Protein AF-A0A2S0RGP6-F1 (afdb_monomer_lite)

Radius of gyration: 22.33 Å; chains: 1; bounding box: 34×82×59 Å

Secondary structure (DSSP, 8-state):
-------------------------HHHHT-TTSHHHHHHHTT-HHHHHHHHHHHHHHS--S-HHHHHHHHHHHHHHTT-HHHHHHHHTTS--HHHHHTS-HHHHHHHHHHHHHHHHHTT-HHHHHHHHHHHHHHS---HHHHHHHHHHHTTTS-HHHHH-S---

Sequence (165 aa):
MRTAVLILLMLLSCPAFAQKEILYTQRQFDSDTCCWRELARSGRYLQGAALIAAYLKDGKPQRRQALYWHAGQLYALGGDNSMALRYFGKTTNILYRYLGDEDARMWYFYVNGVKAFLKRDRQKLLKIISIWKRKFLGNLNYNQLLLLSEHWDMRYAEALDLPKG

pLDDT: mean 88.0, std 17.4, range [35.38, 98.81]

Foldseek 3Di:
DDDDDDDPPPPPPPPPPPPPQPPDDQCRCPDCVDDLNVCVVVLVLQVSLVVLVCCLPRNDHPCLLVSLQSSLLSCQSVVNLVSNLVSLVRNADPCLCPPNDPVSNLSVLLSVLVNCLSVLNLVSLVVSLVVCVVPHDDDPSSVLSVLCNVPSVDGSNVSPPDPPD

Structure (mmCIF, N/CA/C/O backbone):
data_AF-A0A2S0RGP6-F1
#
_entry.id   AF-A0A2S0RGP6-F1
#
loop_
_atom_site.group_PDB
_atom_site.id
_atom_site.type_symbol
_atom_site.label_atom_id
_atom_site.label_alt_id
_atom_site.label_comp_id
_atom_site.label_asym_id
_atom_site.label_entity_id
_atom_site.label_seq_id
_atom_site.pdbx_PDB_ins_code
_atom_site.Cartn_x
_atom_site.Cartn_y
_atom_site.Cartn_z
_atom_site.occupancy
_atom_site.B_iso_or_equiv
_atom_site.auth_seq_id
_atom_site.auth_comp_id
_atom_site.auth_asym_id
_atom_site.auth_atom_id
_atom_site.pdbx_PDB_model_num
ATOM 1 N N . MET A 1 1 ? 15.276 -64.908 -37.484 1.00 43.00 1 MET A N 1
ATOM 2 C CA . MET A 1 1 ? 15.379 -63.662 -38.276 1.00 43.00 1 MET A CA 1
ATOM 3 C C . MET A 1 1 ? 14.726 -62.553 -37.467 1.00 43.00 1 MET A C 1
ATOM 5 O O . MET A 1 1 ? 13.626 -62.758 -36.977 1.00 43.00 1 MET A O 1
ATOM 9 N N . ARG A 1 2 ? 15.468 -61.476 -37.182 1.00 40.09 2 ARG A N 1
ATOM 10 C CA . ARG A 1 2 ? 15.128 -60.438 -36.195 1.00 40.09 2 ARG A CA 1
ATOM 11 C C . ARG A 1 2 ? 14.152 -59.422 -36.796 1.00 40.09 2 ARG A C 1
ATOM 13 O O . ARG A 1 2 ? 14.496 -58.760 -37.768 1.00 40.09 2 ARG A O 1
ATOM 20 N N . THR A 1 3 ? 12.971 -59.287 -36.208 1.00 44.22 3 THR A N 1
ATOM 21 C CA . THR A 1 3 ? 12.032 -58.187 -36.459 1.00 44.22 3 THR A CA 1
ATOM 22 C C . THR A 1 3 ? 12.600 -56.911 -35.838 1.00 44.22 3 THR A C 1
ATOM 24 O O . THR A 1 3 ? 12.786 -56.825 -34.626 1.00 44.22 3 THR A O 1
ATOM 27 N N . ALA A 1 4 ? 12.939 -55.937 -36.681 1.00 44.75 4 ALA A N 1
ATOM 28 C CA . ALA A 1 4 ? 13.385 -54.620 -36.252 1.00 44.75 4 ALA A CA 1
ATOM 29 C C . ALA A 1 4 ? 12.187 -53.826 -35.709 1.00 44.75 4 ALA A C 1
ATOM 31 O O . ALA A 1 4 ? 11.208 -53.602 -36.419 1.00 44.75 4 ALA A O 1
ATOM 32 N N . VAL A 1 5 ? 12.265 -53.408 -34.447 1.00 47.56 5 VAL A N 1
ATOM 33 C CA . VAL A 1 5 ? 11.318 -52.474 -33.831 1.00 47.56 5 VAL A CA 1
ATOM 34 C C . VAL A 1 5 ? 11.737 -51.062 -34.240 1.00 47.56 5 VAL A C 1
ATOM 36 O O . VAL A 1 5 ? 12.760 -50.561 -33.776 1.00 47.56 5 VAL A O 1
ATOM 39 N N . LEU A 1 6 ? 10.967 -50.421 -35.121 1.00 44.12 6 LEU A N 1
ATOM 40 C CA . LEU A 1 6 ? 11.085 -48.984 -35.368 1.00 44.12 6 LEU A CA 1
ATOM 41 C C . LEU A 1 6 ? 10.415 -48.232 -34.211 1.00 44.12 6 LEU A C 1
ATOM 43 O O . LEU A 1 6 ? 9.192 -48.154 -34.132 1.00 44.12 6 LEU A O 1
ATOM 47 N N . ILE A 1 7 ? 11.223 -47.671 -33.314 1.00 52.19 7 ILE A N 1
ATOM 48 C CA . ILE A 1 7 ? 10.764 -46.686 -32.332 1.00 52.19 7 ILE A CA 1
ATOM 49 C C . ILE A 1 7 ? 10.750 -45.326 -33.033 1.00 52.19 7 ILE A C 1
ATOM 51 O O . ILE A 1 7 ? 11.792 -44.708 -33.245 1.00 52.19 7 ILE A O 1
ATOM 55 N N . LEU A 1 8 ? 9.557 -44.871 -33.413 1.00 48.00 8 LEU A N 1
ATOM 56 C CA . LEU A 1 8 ? 9.320 -43.517 -33.903 1.00 48.00 8 LEU A CA 1
ATOM 57 C C . LEU A 1 8 ? 9.367 -42.552 -32.705 1.00 48.00 8 LEU A C 1
ATOM 59 O O . LEU A 1 8 ? 8.380 -42.370 -31.995 1.00 48.00 8 LEU A O 1
ATOM 63 N N . LEU A 1 9 ? 10.533 -41.954 -32.456 1.00 49.72 9 LEU A N 1
ATOM 64 C CA . LEU A 1 9 ? 10.690 -40.844 -31.515 1.00 49.72 9 LEU A CA 1
ATOM 65 C C . LEU A 1 9 ? 10.011 -39.597 -32.101 1.00 49.72 9 LEU A C 1
ATOM 67 O O . LEU A 1 9 ? 10.601 -38.855 -32.883 1.00 49.72 9 LEU A O 1
ATOM 71 N N . MET A 1 10 ? 8.753 -39.374 -31.719 1.00 51.53 10 MET A N 1
ATOM 72 C CA . MET A 1 10 ? 8.089 -38.080 -31.873 1.00 51.53 10 MET A CA 1
ATOM 73 C C . MET A 1 10 ? 8.840 -37.058 -31.017 1.00 51.53 10 MET A C 1
ATOM 75 O O . MET A 1 10 ? 8.688 -37.009 -29.795 1.00 51.53 10 MET A O 1
ATOM 79 N N . LEU A 1 11 ? 9.686 -36.260 -31.664 1.00 48.00 11 LEU A N 1
ATOM 80 C CA . LEU A 1 11 ? 10.281 -35.072 -31.072 1.00 48.00 11 LEU A CA 1
ATOM 81 C C . LEU A 1 11 ? 9.143 -34.110 -30.715 1.00 48.00 11 LEU A C 1
ATOM 83 O O . LEU A 1 11 ? 8.598 -33.421 -31.574 1.00 48.00 11 LEU A O 1
ATOM 87 N N . LEU A 1 12 ? 8.785 -34.074 -29.431 1.00 49.47 12 LEU A N 1
ATOM 88 C CA . LEU A 1 12 ? 8.074 -32.961 -28.814 1.00 49.47 12 LEU A CA 1
ATOM 89 C C . LEU A 1 12 ? 8.951 -31.715 -28.973 1.00 49.47 12 LEU A C 1
ATOM 91 O O . LEU A 1 12 ? 9.758 -31.385 -28.105 1.00 49.47 12 LEU A O 1
ATOM 95 N N . SER A 1 13 ? 8.811 -31.019 -30.099 1.00 50.44 13 SER A N 1
ATOM 96 C CA . SER A 1 13 ? 9.280 -29.650 -30.248 1.00 50.44 13 SER A CA 1
ATOM 97 C C . SER A 1 13 ? 8.400 -28.773 -29.364 1.00 50.44 13 SER A C 1
ATOM 99 O O . SER A 1 13 ? 7.425 -28.175 -29.815 1.00 50.44 13 SER A O 1
ATOM 101 N N . CYS A 1 14 ? 8.712 -28.749 -28.071 1.00 43.81 14 CYS A N 1
ATOM 102 C CA . CYS A 1 14 ? 8.260 -27.694 -27.188 1.00 43.81 14 CYS A CA 1
ATOM 103 C C . CYS A 1 14 ? 8.818 -26.396 -27.787 1.00 43.81 14 CYS A C 1
ATOM 105 O O . CYS A 1 14 ? 10.044 -26.290 -27.908 1.00 43.81 14 CYS A O 1
ATOM 107 N N . PRO A 1 15 ? 7.988 -25.435 -28.232 1.00 50.59 15 PRO A N 1
ATOM 108 C CA . PRO A 1 15 ? 8.529 -24.137 -28.575 1.00 50.59 15 PRO A CA 1
ATOM 109 C C . PRO A 1 15 ? 9.174 -23.625 -27.294 1.00 50.59 15 PRO A C 1
ATOM 111 O O . PRO A 1 15 ? 8.503 -23.474 -26.271 1.00 50.59 15 PRO A O 1
ATOM 114 N N . ALA A 1 16 ? 10.493 -23.432 -27.332 1.00 50.28 16 ALA A N 1
ATOM 115 C CA . ALA A 1 16 ? 11.196 -22.721 -26.288 1.00 50.28 16 ALA A CA 1
ATOM 116 C C . ALA A 1 16 ? 10.4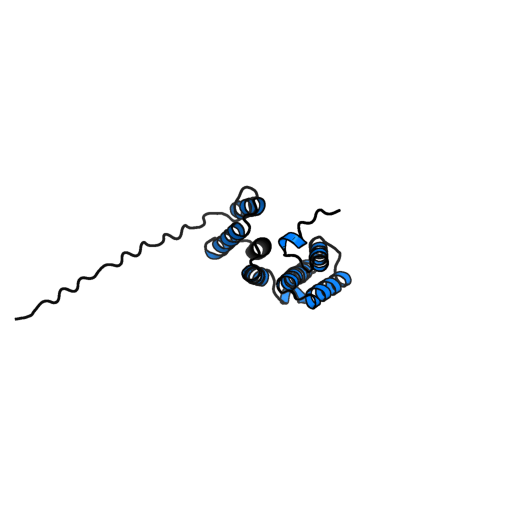43 -21.403 -26.108 1.00 50.28 16 ALA A C 1
ATOM 118 O O . ALA A 1 16 ? 10.448 -20.552 -26.999 1.00 50.28 16 ALA A O 1
ATOM 119 N N . PHE A 1 17 ? 9.713 -21.276 -24.999 1.00 46.66 17 PHE A N 1
ATOM 120 C CA . PHE A 1 17 ? 9.139 -20.012 -24.579 1.00 46.66 17 PHE A CA 1
ATOM 121 C C . PHE A 1 17 ? 10.341 -19.091 -24.408 1.00 46.66 17 PHE A C 1
ATOM 123 O O . PHE A 1 17 ? 11.042 -19.158 -23.400 1.00 46.66 17 PHE A O 1
ATOM 130 N N . ALA A 1 18 ? 10.637 -18.294 -25.432 1.00 48.56 18 ALA A N 1
ATOM 131 C CA . ALA A 1 18 ? 11.599 -17.223 -25.327 1.00 48.56 18 ALA A CA 1
ATOM 132 C C . ALA A 1 18 ? 11.040 -16.299 -24.247 1.00 48.56 18 ALA A C 1
ATOM 134 O O . ALA A 1 18 ? 10.073 -15.568 -24.473 1.00 48.56 18 ALA A O 1
ATOM 135 N N . GLN A 1 19 ? 11.570 -16.424 -23.031 1.00 51.47 19 GLN A N 1
ATOM 136 C CA . GLN A 1 19 ? 11.217 -15.556 -21.927 1.00 51.47 19 GLN A CA 1
ATOM 137 C C . GLN A 1 19 ? 11.655 -14.164 -22.360 1.00 51.47 19 GLN A C 1
ATOM 139 O O . GLN A 1 19 ? 12.844 -13.863 -22.388 1.00 51.47 19 GLN A O 1
ATOM 144 N N . LYS A 1 20 ? 10.692 -13.361 -22.824 1.00 55.31 20 LYS A N 1
ATOM 145 C CA . LYS A 1 20 ? 10.927 -11.991 -23.265 1.00 55.31 20 LYS A CA 1
ATOM 146 C C . LYS A 1 20 ? 11.545 -11.261 -22.082 1.00 55.31 20 LYS A C 1
ATOM 148 O O . LYS A 1 20 ? 10.841 -10.962 -21.118 1.00 55.31 20 LYS A O 1
ATOM 153 N N . GLU A 1 21 ? 12.858 -11.053 -22.129 1.00 64.69 21 GLU A N 1
ATOM 154 C CA . GLU A 1 21 ? 13.560 -10.347 -21.068 1.00 64.69 21 GLU A CA 1
ATOM 155 C C . GLU A 1 21 ? 12.895 -8.985 -20.878 1.00 64.69 21 GLU A C 1
ATOM 157 O O . GLU A 1 21 ? 12.599 -8.262 -21.836 1.00 64.69 21 GLU A O 1
ATOM 162 N N . ILE A 1 22 ? 12.606 -8.641 -19.627 1.00 75.50 22 ILE A N 1
ATOM 163 C CA . ILE A 1 22 ? 12.069 -7.326 -19.304 1.00 75.50 22 ILE A CA 1
ATOM 164 C C . ILE A 1 22 ? 13.251 -6.356 -19.316 1.00 75.50 22 ILE A C 1
ATOM 166 O O . ILE A 1 22 ? 13.966 -6.220 -18.327 1.00 75.50 22 ILE A O 1
ATOM 170 N N . LEU A 1 23 ? 13.460 -5.690 -20.453 1.00 80.38 23 LEU A N 1
ATOM 171 C CA . LEU A 1 23 ? 14.625 -4.833 -20.720 1.00 80.38 23 LEU A CA 1
ATOM 172 C C . LEU A 1 23 ? 14.546 -3.425 -20.095 1.00 80.38 23 LEU A C 1
ATOM 174 O O . LEU A 1 23 ? 15.332 -2.547 -20.447 1.00 80.38 23 LEU A O 1
ATOM 178 N N . TYR A 1 24 ? 13.608 -3.168 -19.180 1.00 84.88 24 TYR A N 1
ATOM 179 C CA . TYR A 1 24 ? 13.507 -1.856 -18.541 1.00 84.88 24 TYR A CA 1
ATOM 180 C C . TYR A 1 24 ? 14.614 -1.654 -17.504 1.00 84.88 24 TYR A C 1
ATOM 182 O O . TYR A 1 24 ? 14.822 -2.483 -16.618 1.00 84.88 24 TYR A O 1
ATOM 190 N N . THR A 1 25 ? 15.273 -0.498 -17.549 1.00 89.75 25 THR A N 1
ATOM 191 C CA . THR A 1 25 ? 16.017 0.007 -16.385 1.00 89.75 25 THR A CA 1
ATOM 192 C C . THR A 1 25 ? 15.044 0.395 -15.265 1.00 89.75 25 THR A C 1
ATOM 194 O O . THR A 1 25 ? 13.890 0.729 -15.537 1.00 89.75 25 THR A O 1
ATOM 197 N N . GLN A 1 26 ? 15.504 0.454 -14.006 1.00 89.25 26 GLN A N 1
ATOM 198 C CA . GLN A 1 26 ? 14.664 0.913 -12.883 1.00 89.25 26 GLN A CA 1
ATOM 199 C C . GLN A 1 26 ? 14.037 2.290 -13.161 1.00 89.25 26 GLN A C 1
ATOM 201 O O . GLN A 1 26 ? 12.855 2.490 -12.904 1.00 89.25 26 GLN A O 1
ATOM 206 N N . ARG A 1 27 ? 14.813 3.224 -13.729 1.00 90.56 27 ARG A N 1
ATOM 207 C CA . ARG A 1 27 ? 14.344 4.579 -14.047 1.00 90.56 27 ARG A CA 1
ATOM 208 C C . ARG A 1 27 ? 13.221 4.574 -15.083 1.00 90.56 27 ARG A C 1
ATOM 210 O O . ARG A 1 27 ? 12.256 5.307 -14.922 1.00 90.56 27 ARG A O 1
ATOM 217 N N . GLN A 1 28 ? 13.350 3.767 -16.136 1.00 91.25 28 GLN A N 1
ATOM 218 C CA . GLN A 1 28 ? 12.302 3.635 -17.153 1.00 91.25 28 GLN A CA 1
ATOM 219 C C . GLN A 1 28 ? 11.060 2.958 -16.577 1.00 91.25 28 GLN A C 1
ATOM 221 O O . GLN A 1 28 ? 9.948 3.414 -16.823 1.00 91.25 28 GLN A O 1
ATOM 226 N N . PHE A 1 29 ? 11.257 1.905 -15.779 1.00 93.06 29 PHE A N 1
ATOM 227 C CA . PHE A 1 29 ? 10.168 1.143 -15.180 1.00 93.06 29 PHE A CA 1
ATOM 228 C C . PHE A 1 29 ? 9.292 1.991 -14.244 1.00 93.06 29 PHE A C 1
ATOM 230 O O . PHE A 1 29 ? 8.072 1.827 -14.231 1.00 93.06 29 PHE A O 1
ATOM 237 N N . ASP A 1 30 ? 9.913 2.916 -13.505 1.00 90.44 30 ASP A N 1
ATOM 238 C CA . ASP A 1 30 ? 9.248 3.818 -12.558 1.00 90.44 30 ASP A CA 1
ATOM 239 C C . ASP A 1 30 ? 8.819 5.171 -13.162 1.00 90.44 30 ASP A C 1
ATOM 241 O O . ASP A 1 30 ? 8.307 6.012 -12.424 1.00 90.44 30 ASP A O 1
ATOM 245 N N . SER A 1 31 ? 9.029 5.410 -14.464 1.00 88.56 31 SER A N 1
ATOM 246 C CA . SER A 1 31 ? 8.614 6.657 -15.136 1.00 88.56 31 SER A CA 1
ATOM 247 C C . SER A 1 31 ? 7.097 6.843 -15.075 1.00 88.56 31 SER A C 1
ATOM 249 O O . SER A 1 31 ? 6.374 5.864 -15.187 1.00 88.56 31 SER A O 1
ATOM 251 N N . ASP A 1 32 ? 6.587 8.075 -14.990 1.00 83.12 32 ASP A N 1
ATOM 252 C CA . ASP A 1 32 ? 5.136 8.340 -15.033 1.00 83.12 32 ASP A CA 1
ATOM 253 C C . ASP A 1 32 ? 4.532 8.161 -16.442 1.00 83.12 32 ASP A C 1
ATOM 255 O O . ASP A 1 32 ? 3.330 7.941 -16.592 1.00 83.12 32 ASP A O 1
ATOM 259 N N . THR A 1 33 ? 5.372 8.219 -17.481 1.00 82.44 33 THR A N 1
ATOM 260 C CA . THR A 1 33 ? 5.013 7.942 -18.887 1.00 82.44 33 THR A CA 1
ATOM 261 C C . THR A 1 33 ? 5.176 6.471 -19.271 1.00 82.44 33 THR A C 1
ATOM 263 O O . THR A 1 33 ? 5.034 6.110 -20.433 1.00 82.44 33 THR A O 1
ATOM 266 N N . CYS A 1 34 ? 5.537 5.634 -18.301 1.00 79.38 34 CYS A N 1
ATOM 267 C CA . CYS A 1 34 ? 5.615 4.188 -18.418 1.00 79.38 34 CYS A CA 1
ATOM 268 C C . CYS A 1 34 ? 5.328 3.607 -17.023 1.00 79.38 34 CYS A C 1
ATOM 270 O O . CYS A 1 34 ? 4.600 4.149 -16.203 1.00 79.38 34 CYS A O 1
ATOM 272 N N . CYS A 1 35 ? 5.760 2.402 -16.736 1.00 85.75 35 CYS A N 1
ATOM 273 C CA . CYS A 1 35 ? 5.046 1.327 -17.395 1.00 85.75 35 CYS A CA 1
ATOM 274 C C . CYS A 1 35 ? 3.828 0.969 -16.537 1.00 85.75 35 CYS A C 1
ATOM 276 O O . CYS A 1 35 ? 2.677 1.152 -16.924 1.00 85.75 35 CYS A O 1
ATOM 278 N N . TRP A 1 36 ? 4.070 0.580 -15.287 1.00 94.62 36 TRP A N 1
ATOM 279 C CA . TRP A 1 36 ? 2.992 0.270 -14.355 1.00 94.62 36 TRP A CA 1
ATOM 280 C C . TRP A 1 36 ? 2.226 1.513 -13.870 1.00 94.62 36 TRP A C 1
ATOM 282 O O . TRP A 1 36 ? 1.059 1.380 -13.504 1.00 94.62 36 TRP A O 1
ATOM 292 N N . ARG A 1 37 ? 2.838 2.709 -13.879 1.00 94.00 37 ARG A N 1
ATOM 293 C CA . ARG A 1 37 ? 2.184 3.958 -13.447 1.00 94.00 37 ARG A CA 1
ATOM 294 C C . ARG A 1 37 ? 1.166 4.450 -14.464 1.00 94.00 37 ARG A C 1
ATOM 296 O O . ARG A 1 37 ? 0.075 4.861 -14.080 1.00 94.00 37 ARG A O 1
ATOM 303 N N . GLU A 1 38 ? 1.475 4.327 -15.750 1.00 93.38 38 GLU A N 1
ATOM 304 C CA . GLU A 1 38 ? 0.514 4.593 -16.824 1.00 93.38 38 GLU A CA 1
ATOM 305 C C . GLU A 1 38 ? -0.708 3.658 -16.738 1.00 93.38 38 GLU A C 1
ATOM 307 O O . GLU A 1 38 ? -1.859 4.103 -16.815 1.00 93.38 38 GLU A O 1
ATOM 312 N N . LEU A 1 39 ? -0.472 2.363 -16.497 1.00 94.75 39 LEU A N 1
ATOM 313 C CA . LEU A 1 39 ? -1.544 1.388 -16.267 1.00 94.75 39 LEU A CA 1
ATOM 314 C C . LEU A 1 39 ? -2.380 1.756 -15.034 1.00 94.75 39 LEU A C 1
ATOM 316 O O . LEU A 1 39 ? -3.606 1.730 -15.091 1.00 94.75 39 LEU A O 1
ATOM 320 N N . ALA A 1 40 ? -1.740 2.155 -13.935 1.00 94.75 40 ALA A N 1
ATOM 321 C CA . ALA A 1 40 ? -2.444 2.589 -12.733 1.00 94.75 40 ALA A CA 1
ATOM 322 C C . ALA A 1 40 ? -3.314 3.833 -12.982 1.00 94.75 40 ALA A C 1
ATOM 324 O O . ALA A 1 40 ? -4.475 3.857 -12.582 1.00 94.75 40 ALA A O 1
ATOM 325 N N . ARG A 1 41 ? -2.792 4.840 -13.695 1.00 92.81 41 ARG A N 1
ATOM 326 C CA . ARG A 1 41 ? -3.516 6.081 -14.026 1.00 92.81 41 ARG A CA 1
ATOM 327 C C . ARG A 1 41 ? -4.742 5.842 -14.911 1.00 92.81 41 ARG A C 1
ATOM 329 O O . ARG A 1 41 ? -5.703 6.593 -14.832 1.00 92.81 41 ARG A O 1
ATOM 336 N N . SER A 1 42 ? -4.716 4.796 -15.734 1.00 93.56 42 SER A N 1
ATOM 337 C CA . SER A 1 42 ? -5.848 4.378 -16.573 1.00 93.56 42 SER A CA 1
ATOM 338 C C . SER A 1 42 ? -6.804 3.396 -15.878 1.00 93.56 42 SER A C 1
ATOM 340 O O . SER A 1 42 ? -7.646 2.792 -16.537 1.00 93.56 42 SER A O 1
ATOM 342 N N . GLY A 1 43 ? -6.667 3.186 -14.562 1.00 93.88 43 GLY A N 1
ATOM 343 C CA . GLY A 1 43 ? -7.507 2.262 -13.791 1.00 93.88 43 GLY A CA 1
ATOM 344 C C . GLY A 1 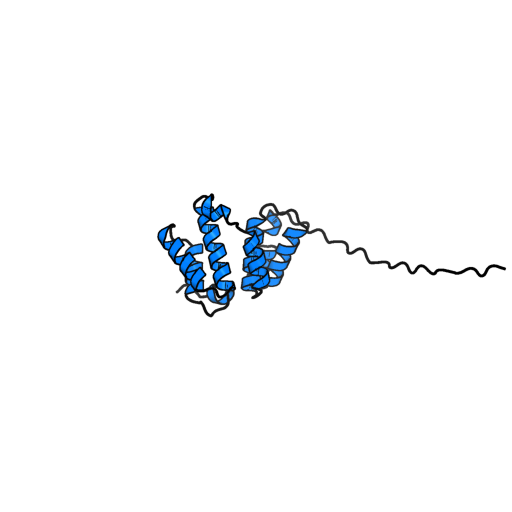43 ? -7.203 0.777 -14.030 1.00 93.88 43 GLY A C 1
ATOM 345 O O . GLY A 1 43 ? -7.866 -0.099 -13.476 1.00 93.88 43 GLY A O 1
ATOM 346 N N . ARG A 1 44 ? -6.170 0.447 -14.817 1.00 96.25 44 ARG A N 1
ATOM 347 C CA . ARG A 1 44 ? -5.755 -0.931 -15.142 1.00 96.25 44 ARG A CA 1
ATOM 348 C C . ARG A 1 44 ? -4.881 -1.522 -14.031 1.00 96.25 44 ARG A C 1
ATOM 350 O O . ARG A 1 44 ? -3.787 -2.034 -14.281 1.00 96.25 44 ARG A O 1
ATOM 357 N N . TYR A 1 45 ? -5.365 -1.463 -12.790 1.00 97.69 45 TYR A N 1
ATOM 358 C CA . TYR A 1 45 ? -4.573 -1.750 -11.592 1.00 97.69 45 TYR A CA 1
ATOM 359 C C . TYR A 1 45 ? -3.975 -3.161 -11.576 1.00 97.69 45 TYR A C 1
ATOM 361 O O . TYR A 1 45 ? -2.767 -3.303 -11.396 1.00 97.69 45 TYR A O 1
ATOM 369 N N . LEU A 1 46 ? -4.772 -4.203 -11.841 1.00 98.19 46 LEU A N 1
ATOM 370 C CA . LEU A 1 46 ? -4.286 -5.592 -11.823 1.00 98.19 46 LEU A CA 1
ATOM 371 C C . LEU A 1 46 ? -3.190 -5.846 -12.865 1.00 98.19 46 LEU A C 1
ATOM 373 O O . LEU A 1 46 ? -2.241 -6.584 -12.609 1.00 98.19 46 LEU A O 1
ATOM 377 N N . GLN A 1 47 ? -3.278 -5.197 -14.026 1.00 97.44 47 GLN A N 1
ATOM 378 C CA . GLN A 1 47 ? -2.269 -5.325 -15.076 1.00 97.44 47 GLN A CA 1
ATOM 379 C C . GLN A 1 47 ? -0.977 -4.598 -14.695 1.00 97.44 47 GLN A C 1
ATOM 381 O O . GLN A 1 47 ? 0.109 -5.141 -14.885 1.00 97.44 47 GLN A O 1
ATOM 386 N N . GLY A 1 48 ? -1.082 -3.411 -14.086 1.00 97.31 48 GLY A N 1
ATOM 387 C CA . GLY A 1 48 ? 0.069 -2.724 -13.498 1.00 97.31 48 GLY A CA 1
ATOM 388 C C . GLY A 1 48 ? 0.733 -3.556 -12.395 1.00 97.31 48 GLY A C 1
ATOM 389 O O . GLY A 1 48 ? 1.953 -3.712 -12.385 1.00 97.31 48 GLY A O 1
ATOM 390 N N . ALA A 1 49 ? -0.060 -4.170 -11.513 1.00 98.19 49 ALA A N 1
ATOM 391 C CA . ALA A 1 49 ? 0.433 -5.037 -10.446 1.00 98.19 49 ALA A CA 1
ATOM 392 C C . ALA A 1 49 ? 1.159 -6.279 -10.994 1.00 98.19 49 ALA A C 1
ATOM 394 O O . ALA A 1 49 ? 2.244 -6.627 -10.519 1.00 98.19 49 ALA A O 1
ATOM 395 N N . ALA A 1 50 ? 0.595 -6.919 -12.023 1.00 97.50 50 ALA A N 1
ATOM 396 C CA . ALA A 1 50 ? 1.208 -8.050 -12.715 1.00 97.50 50 ALA A CA 1
ATOM 397 C C . ALA A 1 50 ? 2.521 -7.657 -13.411 1.00 97.50 50 ALA A C 1
ATOM 399 O O . ALA A 1 50 ? 3.497 -8.404 -13.352 1.00 97.50 50 ALA A O 1
ATOM 400 N N . LEU A 1 51 ? 2.588 -6.459 -13.998 1.00 96.38 51 LEU A N 1
ATOM 401 C CA . LEU A 1 51 ? 3.811 -5.943 -14.608 1.00 96.38 51 LEU A CA 1
ATOM 402 C C . LEU A 1 51 ? 4.921 -5.719 -13.567 1.00 96.38 51 LEU A C 1
ATOM 404 O O . LEU A 1 51 ? 6.063 -6.124 -13.790 1.00 96.38 51 LEU A O 1
ATOM 408 N N . ILE A 1 52 ? 4.593 -5.148 -12.402 1.00 97.25 52 ILE A N 1
ATOM 409 C CA . ILE A 1 52 ? 5.542 -5.032 -11.280 1.00 97.25 52 ILE A CA 1
ATOM 410 C C . ILE A 1 52 ? 5.990 -6.412 -10.799 1.00 97.25 52 ILE A C 1
ATOM 412 O O . ILE A 1 52 ? 7.180 -6.631 -10.569 1.00 97.25 52 ILE A O 1
ATOM 416 N N . ALA A 1 53 ? 5.059 -7.359 -10.667 1.00 97.19 53 ALA A N 1
ATOM 417 C CA . ALA A 1 53 ? 5.366 -8.728 -10.273 1.00 97.19 53 ALA A CA 1
ATOM 418 C C . ALA A 1 53 ? 6.356 -9.403 -11.236 1.00 97.19 53 ALA A C 1
ATOM 420 O O . ALA A 1 53 ? 7.298 -10.046 -10.772 1.00 97.19 53 ALA A O 1
ATOM 421 N N . ALA A 1 54 ? 6.172 -9.217 -12.544 1.00 95.12 54 ALA A N 1
ATOM 422 C CA . ALA A 1 54 ? 7.066 -9.740 -13.568 1.00 95.12 54 ALA A CA 1
ATOM 423 C C . ALA A 1 54 ? 8.450 -9.072 -13.504 1.00 95.12 54 ALA A C 1
ATOM 425 O O . ALA A 1 54 ? 9.460 -9.768 -13.447 1.00 95.12 54 ALA A O 1
ATOM 426 N N . TYR A 1 55 ? 8.521 -7.741 -13.385 1.00 94.88 55 TYR A N 1
ATOM 427 C CA . TYR A 1 55 ? 9.799 -7.026 -13.253 1.00 94.88 55 TYR A CA 1
ATOM 428 C C . TYR A 1 55 ? 10.574 -7.409 -11.981 1.00 94.88 55 TYR A C 1
ATOM 430 O O . TYR A 1 55 ? 11.797 -7.520 -11.993 1.00 94.88 55 TYR A O 1
ATOM 438 N N . LEU A 1 56 ? 9.871 -7.683 -10.880 1.00 95.12 56 LEU A N 1
ATOM 439 C CA . LEU A 1 56 ? 10.474 -8.184 -9.641 1.00 95.12 56 LEU A CA 1
ATOM 440 C C . LEU A 1 56 ? 11.073 -9.594 -9.763 1.00 95.12 56 LEU A C 1
ATOM 442 O O . LEU A 1 56 ? 11.944 -9.944 -8.954 1.00 95.12 56 LEU A O 1
ATOM 446 N N . LYS A 1 57 ? 10.556 -10.401 -10.696 1.00 93.88 57 LYS A N 1
ATOM 447 C CA . LYS A 1 57 ? 10.959 -11.791 -10.934 1.00 93.88 57 LYS A CA 1
ATOM 448 C C . LYS A 1 57 ? 12.082 -11.875 -11.968 1.00 93.88 57 LYS A C 1
ATOM 450 O O . LYS A 1 57 ? 13.104 -12.485 -11.683 1.00 93.88 57 LYS A O 1
ATOM 455 N N . ASP A 1 58 ? 11.883 -11.232 -13.113 1.00 90.56 58 ASP A N 1
ATOM 456 C CA . ASP A 1 58 ? 12.688 -11.439 -14.320 1.00 90.56 58 ASP A CA 1
ATOM 457 C C . ASP A 1 58 ? 13.525 -10.199 -14.701 1.00 90.56 58 ASP A C 1
ATOM 459 O O . ASP A 1 58 ? 14.338 -10.253 -15.619 1.00 90.56 58 ASP A O 1
ATOM 463 N N . GLY A 1 59 ? 13.336 -9.067 -14.012 1.00 87.25 59 GLY A N 1
ATOM 464 C CA . GLY A 1 59 ? 14.106 -7.838 -14.217 1.00 87.25 59 GLY A CA 1
ATOM 465 C C . GLY A 1 59 ? 15.296 -7.683 -13.263 1.00 87.25 59 GLY A C 1
ATOM 466 O O . GLY A 1 59 ? 15.633 -8.572 -12.480 1.00 87.25 59 GLY A O 1
ATOM 467 N N . LYS A 1 60 ? 15.910 -6.491 -13.276 1.00 88.06 60 LYS A N 1
ATOM 468 C CA . LYS A 1 60 ? 17.019 -6.103 -12.377 1.00 88.06 60 LYS A CA 1
ATOM 469 C C . LYS A 1 60 ? 16.605 -4.967 -11.422 1.00 88.06 60 LYS A C 1
ATOM 471 O O . LYS A 1 60 ? 17.154 -3.866 -11.497 1.00 88.06 60 LYS A O 1
ATOM 476 N N . PRO A 1 61 ? 15.616 -5.189 -10.533 1.00 90.12 61 PRO A N 1
ATOM 477 C CA . PRO A 1 61 ? 15.077 -4.137 -9.681 1.00 90.12 61 PRO A CA 1
ATOM 478 C C . PRO A 1 61 ? 16.072 -3.718 -8.594 1.00 90.12 61 PRO A C 1
ATOM 480 O O . PRO A 1 61 ? 16.541 -4.543 -7.811 1.00 90.12 61 PRO A O 1
ATOM 483 N N . GLN A 1 62 ? 16.310 -2.415 -8.473 1.00 90.69 62 GLN A N 1
ATOM 484 C CA . GLN A 1 62 ? 17.122 -1.835 -7.398 1.00 90.69 62 GLN A CA 1
ATOM 485 C C . GLN A 1 62 ? 16.271 -1.501 -6.163 1.00 90.69 62 GLN A C 1
ATOM 487 O O . GLN A 1 62 ? 16.730 -1.614 -5.031 1.00 90.69 62 GLN A O 1
ATOM 492 N N . ARG A 1 63 ? 14.995 -1.130 -6.357 1.00 90.19 63 ARG A N 1
ATOM 493 C CA . ARG A 1 63 ? 14.094 -0.644 -5.292 1.00 90.19 63 ARG A CA 1
ATOM 494 C C . ARG A 1 63 ? 12.981 -1.641 -4.965 1.00 90.19 63 ARG A C 1
ATOM 496 O O . ARG A 1 63 ? 11.797 -1.311 -4.977 1.00 90.19 63 ARG A O 1
ATOM 503 N N . ARG A 1 64 ? 13.359 -2.887 -4.661 1.00 94.88 64 ARG A N 1
ATOM 504 C CA . ARG A 1 64 ? 12.411 -4.006 -4.470 1.00 94.88 64 ARG A CA 1
ATOM 505 C C . ARG A 1 64 ? 11.321 -3.716 -3.431 1.00 94.88 64 ARG A C 1
ATOM 507 O O . ARG A 1 64 ? 10.172 -4.061 -3.665 1.00 94.88 64 ARG A O 1
ATOM 514 N N . GLN A 1 65 ? 11.664 -3.063 -2.319 1.00 93.56 65 GLN A N 1
ATOM 515 C CA . GLN A 1 65 ? 10.717 -2.755 -1.237 1.00 93.56 65 GLN A CA 1
ATOM 516 C C . GLN A 1 65 ? 9.585 -1.821 -1.691 1.00 93.56 65 GLN A C 1
ATOM 518 O O . GLN A 1 65 ? 8.414 -2.101 -1.426 1.00 93.56 65 GLN A O 1
ATOM 523 N N . ALA A 1 66 ? 9.932 -0.767 -2.438 1.00 94.31 66 ALA A N 1
ATOM 524 C CA . ALA A 1 66 ? 8.9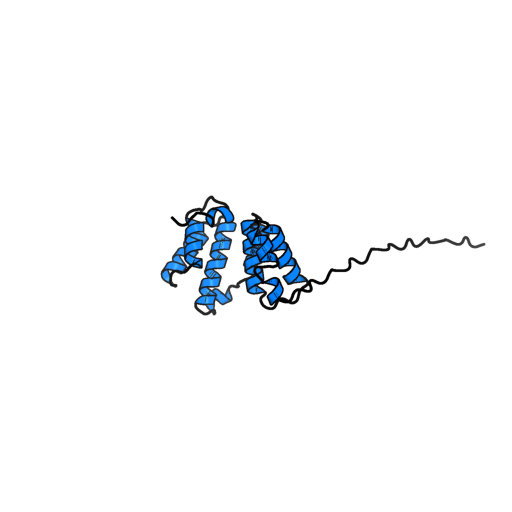70 0.167 -3.020 1.00 94.31 66 ALA A CA 1
ATOM 525 C C . ALA A 1 66 ? 8.112 -0.508 -4.101 1.00 94.31 66 ALA A C 1
ATOM 527 O O . ALA A 1 66 ? 6.901 -0.322 -4.147 1.00 94.31 66 ALA A O 1
ATOM 528 N N . LEU A 1 67 ? 8.714 -1.368 -4.926 1.00 96.88 67 LEU A N 1
ATOM 529 C CA . LEU A 1 67 ? 7.971 -2.147 -5.917 1.00 96.88 67 LEU A CA 1
ATOM 530 C C . LEU A 1 67 ? 7.000 -3.142 -5.269 1.00 96.88 67 LEU A C 1
ATOM 532 O O . LEU A 1 67 ? 5.871 -3.281 -5.729 1.00 96.88 67 LEU A O 1
ATOM 536 N N . TYR A 1 68 ? 7.386 -3.808 -4.177 1.00 98.38 68 TYR A N 1
ATOM 537 C CA . TYR A 1 68 ? 6.460 -4.653 -3.423 1.00 98.38 68 TYR A CA 1
ATOM 538 C C . TYR A 1 68 ? 5.290 -3.849 -2.854 1.00 98.38 68 TYR A C 1
ATOM 540 O O . TYR A 1 68 ? 4.156 -4.320 -2.909 1.00 98.38 68 TYR A O 1
ATOM 548 N N . TRP A 1 69 ? 5.544 -2.638 -2.353 1.00 97.81 69 TRP A N 1
ATOM 549 C CA . TRP A 1 69 ? 4.480 -1.741 -1.912 1.00 97.81 69 TRP A CA 1
ATOM 550 C C . TRP A 1 69 ? 3.511 -1.399 -3.048 1.00 97.81 69 TRP A C 1
ATOM 552 O O . TRP A 1 69 ? 2.312 -1.637 -2.913 1.00 97.81 69 TRP A O 1
ATOM 562 N N . HIS A 1 70 ? 4.022 -0.915 -4.183 1.00 97.69 70 HIS A N 1
ATOM 563 C CA . HIS A 1 70 ? 3.185 -0.525 -5.317 1.00 97.69 70 HIS A CA 1
ATOM 564 C C . HIS A 1 70 ? 2.417 -1.706 -5.914 1.00 97.69 70 HIS A C 1
ATOM 566 O O . HIS A 1 70 ? 1.233 -1.569 -6.206 1.00 97.69 70 HIS A O 1
ATOM 572 N N . ALA A 1 71 ? 3.029 -2.889 -6.017 1.00 98.50 71 ALA A N 1
ATOM 573 C CA . ALA A 1 71 ? 2.305 -4.095 -6.409 1.00 98.50 71 ALA A CA 1
ATOM 574 C C . ALA A 1 71 ? 1.152 -4.391 -5.440 1.00 98.50 71 ALA A C 1
ATOM 576 O O . ALA A 1 71 ? 0.030 -4.618 -5.880 1.00 98.50 71 ALA A O 1
ATOM 577 N N . GLY A 1 72 ? 1.409 -4.348 -4.127 1.00 98.50 72 GLY A N 1
ATOM 578 C CA . GLY A 1 72 ? 0.381 -4.572 -3.110 1.00 98.50 72 GLY A CA 1
ATOM 579 C C . GLY A 1 72 ? -0.774 -3.576 -3.208 1.00 98.50 72 GLY A C 1
ATOM 580 O O . GLY A 1 72 ? -1.936 -3.974 -3.186 1.00 98.50 72 GLY A O 1
ATOM 581 N N . GLN A 1 73 ? -0.449 -2.296 -3.393 1.00 98.12 73 GLN A N 1
ATOM 582 C CA . GLN A 1 73 ? -1.421 -1.221 -3.554 1.00 98.12 73 GLN A CA 1
ATOM 583 C C . GLN A 1 73 ? -2.286 -1.420 -4.801 1.00 98.12 73 GLN A C 1
ATOM 585 O O . GLN A 1 73 ? -3.505 -1.323 -4.715 1.00 98.12 73 GLN A O 1
ATOM 590 N N . LEU A 1 74 ? -1.684 -1.750 -5.945 1.00 98.50 74 LEU A N 1
ATOM 591 C CA . LEU A 1 74 ? -2.424 -1.972 -7.187 1.00 98.50 74 LEU A CA 1
ATOM 592 C C . LEU A 1 74 ? -3.293 -3.234 -7.141 1.00 98.50 74 LEU A C 1
ATOM 594 O O . LEU A 1 74 ? -4.421 -3.206 -7.624 1.00 98.50 74 LEU A O 1
ATOM 598 N N . TYR A 1 75 ? -2.823 -4.321 -6.521 1.00 98.75 75 TYR A N 1
ATOM 599 C CA . TYR A 1 75 ? -3.682 -5.483 -6.284 1.00 98.75 75 TYR A CA 1
ATOM 600 C C . TYR A 1 75 ? -4.880 -5.118 -5.397 1.00 98.75 75 TYR A C 1
ATOM 602 O O . TYR A 1 75 ? -6.001 -5.491 -5.724 1.00 98.75 75 TYR A O 1
ATOM 610 N N . ALA A 1 76 ? -4.673 -4.329 -4.335 1.00 98.31 76 ALA A N 1
ATOM 611 C CA . ALA A 1 76 ? -5.752 -3.892 -3.448 1.00 98.31 76 ALA A CA 1
ATOM 612 C C . ALA A 1 76 ? -6.761 -2.972 -4.158 1.00 98.31 76 ALA A C 1
ATOM 614 O O . ALA A 1 76 ? -7.968 -3.150 -4.002 1.00 98.31 76 ALA A O 1
ATOM 615 N N . LEU A 1 77 ? -6.283 -2.025 -4.973 1.00 97.62 77 LEU A N 1
ATOM 616 C CA . LEU A 1 77 ? -7.131 -1.161 -5.804 1.00 97.62 77 LEU A CA 1
ATOM 617 C C . LEU A 1 77 ? -7.940 -1.973 -6.825 1.00 97.62 77 LEU A C 1
ATOM 619 O O . LEU A 1 77 ? -9.112 -1.693 -7.052 1.00 97.62 77 LEU A O 1
ATOM 623 N N . GLY A 1 78 ? -7.338 -3.018 -7.398 1.00 97.19 78 GLY A N 1
ATOM 624 C CA . GLY A 1 78 ? -8.009 -3.964 -8.288 1.00 97.19 78 GLY A CA 1
ATOM 625 C C . GLY A 1 78 ? -8.892 -5.006 -7.587 1.00 97.19 78 GLY A C 1
ATOM 626 O O . GLY A 1 78 ? -9.470 -5.845 -8.271 1.00 97.19 78 GLY A O 1
ATOM 627 N N . GLY A 1 79 ? -8.994 -4.983 -6.252 1.00 96.88 79 GLY A N 1
ATOM 628 C CA . GLY A 1 79 ? -9.823 -5.900 -5.462 1.00 96.88 79 GLY A CA 1
ATOM 629 C C . GLY A 1 79 ? -9.205 -7.271 -5.146 1.00 96.88 79 GLY A C 1
ATOM 630 O O . GLY A 1 79 ? -9.849 -8.084 -4.485 1.00 96.88 79 GLY A O 1
ATOM 631 N N . ASP A 1 80 ? -7.963 -7.545 -5.553 1.00 98.38 80 ASP A N 1
ATOM 632 C CA . ASP A 1 80 ? -7.257 -8.790 -5.224 1.00 98.38 80 ASP A CA 1
ATOM 633 C C . ASP A 1 80 ? -6.530 -8.666 -3.877 1.00 98.38 80 ASP A C 1
ATOM 635 O O . ASP A 1 80 ? -5.316 -8.448 -3.780 1.00 98.38 80 ASP A O 1
ATOM 639 N N . ASN A 1 81 ? -7.293 -8.823 -2.796 1.00 98.19 81 ASN A N 1
ATOM 640 C CA . ASN A 1 81 ? -6.757 -8.725 -1.440 1.00 98.19 81 ASN A CA 1
ATOM 641 C C . ASN A 1 81 ? -5.723 -9.819 -1.132 1.00 98.19 81 ASN A C 1
ATOM 643 O O . ASN A 1 81 ? -4.810 -9.589 -0.338 1.00 98.19 81 ASN A O 1
ATOM 647 N N . SER A 1 82 ? -5.837 -10.999 -1.748 1.00 98.38 82 SER A N 1
ATOM 648 C CA . SER A 1 82 ? -4.916 -12.114 -1.507 1.00 98.38 82 SER A CA 1
ATOM 649 C C . SER A 1 82 ? -3.508 -11.757 -1.982 1.00 98.38 82 SER A C 1
ATOM 651 O O . SER A 1 82 ? -2.538 -11.802 -1.210 1.00 98.38 82 SER A O 1
ATOM 653 N N . MET A 1 83 ? -3.396 -11.293 -3.228 1.00 98.56 83 MET A N 1
ATOM 654 C CA . MET A 1 83 ? -2.122 -10.846 -3.778 1.00 98.56 83 MET A CA 1
ATOM 655 C C . MET A 1 83 ? -1.643 -9.557 -3.113 1.00 98.56 83 MET A C 1
ATOM 657 O O . MET A 1 83 ? -0.453 -9.453 -2.796 1.00 98.56 83 MET A O 1
ATOM 661 N N . ALA A 1 84 ? -2.541 -8.622 -2.794 1.00 98.69 84 ALA A N 1
ATOM 662 C CA . ALA A 1 84 ? -2.184 -7.413 -2.058 1.00 98.69 84 ALA A CA 1
ATOM 663 C C . ALA A 1 84 ? -1.483 -7.734 -0.730 1.00 98.69 84 ALA A C 1
ATOM 665 O O . ALA A 1 84 ? -0.378 -7.257 -0.461 1.00 98.69 84 ALA A O 1
ATOM 666 N N . LEU A 1 85 ? -2.076 -8.619 0.078 1.00 98.62 85 LEU A N 1
ATOM 667 C CA . LEU A 1 85 ? -1.518 -9.052 1.358 1.00 98.62 85 LEU A CA 1
ATOM 668 C C . LEU A 1 85 ? -0.163 -9.747 1.200 1.00 98.62 85 LEU A C 1
ATOM 670 O O . LEU A 1 85 ? 0.735 -9.522 2.020 1.00 98.62 85 LEU A O 1
ATOM 674 N N . ARG A 1 86 ? 0.007 -10.558 0.148 1.00 98.31 86 ARG A N 1
ATOM 675 C CA . ARG A 1 86 ? 1.282 -11.213 -0.171 1.00 98.31 86 ARG A CA 1
ATOM 676 C C . ARG A 1 86 ? 2.381 -10.191 -0.455 1.00 98.31 86 ARG A C 1
ATOM 678 O O . ARG A 1 86 ? 3.491 -10.343 0.051 1.00 98.31 86 ARG A O 1
ATOM 685 N N . TYR A 1 87 ? 2.088 -9.158 -1.241 1.00 98.56 87 TYR A N 1
ATOM 686 C CA . TYR A 1 87 ? 3.064 -8.134 -1.617 1.00 98.56 87 TYR A CA 1
ATOM 687 C C . TYR A 1 87 ? 3.346 -7.136 -0.489 1.00 98.56 87 TYR A C 1
ATOM 689 O O . TYR A 1 87 ? 4.513 -6.879 -0.191 1.00 98.56 87 TYR A O 1
ATOM 697 N N . PHE A 1 88 ? 2.328 -6.690 0.252 1.00 98.31 88 PHE A N 1
ATOM 698 C CA . PHE A 1 88 ? 2.534 -5.912 1.477 1.00 98.31 88 PHE A CA 1
ATOM 699 C C . PHE A 1 88 ? 3.324 -6.685 2.538 1.00 98.31 88 PHE A C 1
ATOM 701 O O . PHE A 1 88 ? 4.077 -6.097 3.307 1.00 98.31 88 PHE A O 1
ATOM 708 N N . GLY A 1 89 ? 3.209 -8.014 2.584 1.00 96.56 89 GLY A N 1
ATOM 709 C CA . GLY A 1 89 ? 4.039 -8.852 3.451 1.00 96.56 89 GLY A CA 1
ATOM 710 C C . GLY A 1 89 ? 5.541 -8.765 3.160 1.00 96.56 89 GLY A C 1
ATOM 711 O O . GLY A 1 89 ? 6.334 -9.055 4.048 1.00 96.56 89 GLY A O 1
ATOM 712 N N . LYS A 1 90 ? 5.935 -8.347 1.951 1.00 96.81 90 LYS A N 1
ATOM 713 C CA . LYS A 1 90 ? 7.338 -8.264 1.524 1.00 96.81 90 LYS A CA 1
ATOM 714 C C . LYS A 1 90 ? 7.963 -6.881 1.699 1.00 96.81 90 LYS A C 1
ATOM 716 O O . LYS A 1 90 ? 9.166 -6.775 1.502 1.00 96.81 90 LYS A O 1
ATOM 721 N N . THR A 1 91 ? 7.169 -5.854 2.024 1.00 95.00 91 THR A N 1
ATOM 722 C CA . THR A 1 91 ? 7.612 -4.445 2.048 1.00 95.00 91 THR A CA 1
ATOM 723 C C . THR A 1 91 ? 8.184 -3.982 3.403 1.00 95.00 91 THR A C 1
ATOM 725 O O . THR A 1 91 ? 8.763 -2.905 3.532 1.00 95.00 91 THR A O 1
ATOM 728 N N . THR A 1 92 ? 7.977 -4.773 4.458 1.00 93.44 92 THR A N 1
ATOM 729 C CA . THR A 1 92 ? 8.437 -4.495 5.826 1.00 93.44 92 THR A CA 1
ATOM 730 C C . THR A 1 92 ? 8.571 -5.806 6.602 1.00 93.44 92 THR A C 1
ATOM 732 O O . THR A 1 92 ? 8.031 -6.834 6.190 1.00 93.44 92 THR A O 1
ATOM 735 N N . ASN A 1 93 ? 9.259 -5.785 7.742 1.00 93.44 93 ASN A N 1
ATOM 736 C CA . ASN A 1 93 ? 9.365 -6.921 8.654 1.00 93.44 93 ASN A CA 1
ATOM 737 C C . ASN A 1 93 ? 9.307 -6.458 10.119 1.00 93.44 93 ASN A C 1
ATOM 739 O O . ASN A 1 93 ? 9.294 -5.265 10.410 1.00 93.44 93 ASN A O 1
ATOM 743 N N . ILE A 1 94 ? 9.259 -7.404 11.058 1.00 94.69 94 ILE A N 1
ATOM 744 C CA . ILE A 1 94 ? 9.094 -7.091 12.483 1.00 94.69 94 ILE A CA 1
ATOM 745 C C . ILE A 1 94 ? 10.254 -6.277 13.077 1.00 94.69 94 ILE A C 1
ATOM 747 O O . ILE A 1 94 ? 10.032 -5.513 14.013 1.00 94.69 94 ILE A O 1
ATOM 751 N N . LEU A 1 95 ? 11.466 -6.371 12.520 1.00 95.00 95 LEU A N 1
ATOM 752 C CA . LEU A 1 95 ? 12.622 -5.613 13.003 1.00 95.00 95 LEU A CA 1
ATOM 753 C C . LEU A 1 95 ? 12.432 -4.111 12.794 1.00 95.00 95 LEU A C 1
ATOM 755 O O . LEU A 1 95 ? 12.867 -3.335 13.635 1.00 95.00 95 LEU A O 1
ATOM 759 N N . TYR A 1 96 ? 11.696 -3.692 11.759 1.00 92.94 96 TYR A N 1
ATOM 760 C CA . TYR A 1 96 ? 11.395 -2.275 11.518 1.00 92.94 96 TYR A CA 1
ATOM 761 C C . TYR A 1 96 ? 10.643 -1.661 12.699 1.00 92.94 96 TYR A C 1
ATOM 763 O O . TYR A 1 96 ? 10.857 -0.505 13.033 1.00 92.94 96 TYR A O 1
ATOM 771 N N . ARG A 1 97 ? 9.795 -2.446 13.375 1.00 93.75 97 ARG A N 1
ATOM 772 C CA . ARG A 1 97 ? 9.044 -1.995 14.550 1.00 93.75 97 ARG A CA 1
ATOM 773 C C . ARG A 1 97 ? 9.940 -1.720 15.761 1.00 93.75 97 ARG A C 1
ATOM 775 O O . ARG A 1 97 ? 9.624 -0.823 16.540 1.00 93.75 97 ARG A O 1
ATOM 782 N N . TYR A 1 98 ? 10.968 -2.542 15.966 1.00 92.69 98 TYR A N 1
ATOM 783 C CA . TYR A 1 98 ? 11.745 -2.569 17.210 1.00 92.69 98 TYR A CA 1
ATOM 784 C C . TYR A 1 98 ? 13.116 -1.907 17.086 1.00 92.69 98 TYR A C 1
ATOM 786 O O . TYR A 1 98 ? 13.563 -1.279 18.037 1.00 92.69 98 TYR A O 1
ATOM 794 N N . LEU A 1 99 ? 13.759 -2.049 15.929 1.00 94.88 99 LEU A N 1
ATOM 795 C CA . LEU A 1 99 ? 15.127 -1.603 15.658 1.00 94.88 99 LEU A CA 1
ATOM 796 C C . LEU A 1 99 ? 15.191 -0.504 14.591 1.00 94.88 99 L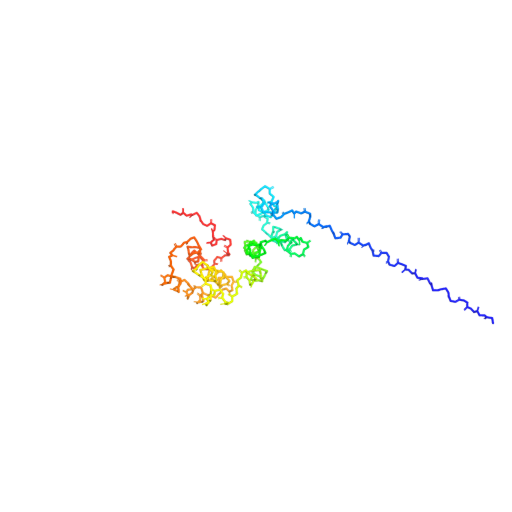EU A C 1
ATOM 798 O O . LEU A 1 99 ? 16.238 0.103 14.406 1.00 94.88 99 LEU A O 1
ATOM 802 N N . GLY A 1 100 ? 14.091 -0.272 13.870 1.00 93.19 100 GLY A N 1
ATOM 803 C CA . GLY A 1 100 ? 14.008 0.798 12.885 1.00 93.19 100 GLY A CA 1
ATOM 804 C C . GLY A 1 100 ? 14.005 2.176 13.539 1.00 93.19 100 GLY A C 1
ATOM 805 O O . GLY A 1 100 ? 13.543 2.338 14.675 1.00 93.19 100 GLY A O 1
ATOM 806 N N . ASP A 1 101 ? 14.475 3.170 12.790 1.00 96.00 101 ASP A N 1
ATOM 807 C CA . ASP A 1 101 ? 14.249 4.582 13.085 1.00 96.00 101 ASP A CA 1
ATOM 808 C C . ASP A 1 101 ? 12.747 4.931 13.042 1.00 96.00 101 ASP A C 1
ATOM 810 O O . ASP A 1 101 ? 11.871 4.068 12.913 1.00 96.00 101 ASP A O 1
ATOM 814 N N . GLU A 1 102 ? 12.417 6.205 13.240 1.00 95.25 102 GLU A N 1
ATOM 815 C CA . GLU A 1 102 ? 11.019 6.627 13.254 1.00 95.25 102 GLU A CA 1
ATOM 816 C C . GLU A 1 102 ? 10.301 6.319 11.936 1.00 95.25 102 GLU A C 1
ATOM 818 O O . GLU A 1 102 ? 9.212 5.742 11.969 1.00 95.25 102 GLU A O 1
ATOM 823 N N . ASP A 1 103 ? 10.936 6.596 10.799 1.00 94.44 103 ASP A N 1
ATOM 824 C CA . ASP A 1 103 ? 10.376 6.353 9.471 1.00 94.44 103 ASP A CA 1
ATOM 825 C C . ASP A 1 103 ? 10.125 4.866 9.218 1.00 94.44 103 ASP A C 1
ATOM 827 O O . ASP A 1 103 ? 9.038 4.479 8.777 1.00 94.44 103 ASP A O 1
ATOM 831 N N . ALA A 1 104 ? 11.075 3.997 9.568 1.00 95.81 104 ALA A N 1
ATOM 832 C CA . ALA A 1 104 ? 10.917 2.554 9.454 1.00 95.81 104 ALA A CA 1
ATOM 833 C C . ALA A 1 104 ? 9.783 2.029 10.350 1.00 95.81 104 ALA A C 1
ATOM 835 O O . ALA A 1 104 ? 9.001 1.167 9.925 1.00 95.81 104 ALA A O 1
ATOM 836 N N . ARG A 1 105 ? 9.641 2.559 11.573 1.00 97.06 105 ARG A N 1
ATOM 837 C CA . ARG A 1 105 ? 8.535 2.198 12.475 1.00 97.06 105 ARG A CA 1
ATOM 838 C C . ARG A 1 105 ? 7.191 2.683 11.942 1.00 97.06 105 ARG A C 1
ATOM 840 O O . ARG A 1 105 ? 6.238 1.900 11.933 1.00 97.06 105 ARG A O 1
ATOM 847 N N . MET A 1 106 ? 7.103 3.930 11.482 1.00 97.06 106 MET A N 1
ATOM 848 C CA . MET A 1 106 ? 5.899 4.481 10.852 1.00 97.06 106 MET A CA 1
ATOM 849 C C . MET A 1 106 ? 5.504 3.652 9.628 1.00 97.06 106 MET A C 1
ATOM 851 O O . MET A 1 106 ? 4.350 3.240 9.506 1.00 97.06 106 MET A O 1
ATOM 855 N N . TRP A 1 107 ? 6.470 3.306 8.773 1.00 96.94 107 TRP A N 1
ATOM 856 C CA . TRP A 1 107 ? 6.259 2.426 7.627 1.00 96.94 107 TRP A CA 1
ATOM 857 C C . TRP A 1 107 ? 5.695 1.065 8.039 1.00 96.94 107 TRP A C 1
ATOM 859 O O . TRP A 1 107 ? 4.689 0.607 7.491 1.00 96.94 107 TRP A O 1
ATOM 869 N N . TYR A 1 108 ? 6.283 0.440 9.063 1.00 97.62 108 TYR A N 1
ATOM 870 C CA . TYR A 1 108 ? 5.792 -0.824 9.602 1.00 97.62 108 TYR A CA 1
ATOM 871 C C . TYR A 1 108 ? 4.328 -0.730 10.055 1.00 97.62 108 TYR A C 1
ATOM 873 O O . TYR A 1 108 ? 3.519 -1.605 9.723 1.00 97.62 108 TYR A O 1
ATOM 881 N N . PHE A 1 109 ? 3.969 0.304 10.821 1.00 98.25 109 PHE A N 1
ATOM 882 C CA . PHE A 1 109 ? 2.600 0.471 11.310 1.00 98.25 109 PHE A CA 1
ATOM 883 C C . PHE A 1 109 ? 1.622 0.750 10.174 1.00 98.25 109 PHE A C 1
ATOM 885 O O . PHE A 1 109 ? 0.549 0.150 10.151 1.00 98.25 109 PHE A O 1
ATOM 892 N N . TYR A 1 110 ? 2.012 1.571 9.205 1.00 98.31 110 TYR A N 1
ATOM 893 C CA . TYR A 1 110 ? 1.178 1.919 8.062 1.00 98.31 110 TYR A CA 1
ATOM 894 C C . TYR A 1 110 ? 0.823 0.680 7.240 1.00 98.31 110 TYR A C 1
ATOM 896 O O . TYR A 1 110 ? -0.351 0.348 7.078 1.00 98.31 110 TYR A O 1
ATOM 904 N N . VAL A 1 111 ? 1.836 -0.086 6.833 1.00 98.31 111 VAL A N 1
ATOM 905 C CA . VAL A 1 111 ? 1.653 -1.321 6.063 1.00 98.31 111 VAL A CA 1
ATOM 906 C C . VAL A 1 111 ? 0.785 -2.323 6.825 1.00 98.31 111 VAL A C 1
ATOM 908 O O . VAL A 1 111 ? -0.097 -2.963 6.249 1.00 98.31 111 VAL A O 1
ATOM 911 N N . ASN A 1 112 ? 1.006 -2.484 8.133 1.00 98.62 112 ASN A N 1
ATOM 912 C CA . ASN A 1 112 ? 0.196 -3.402 8.932 1.00 98.62 112 ASN A CA 1
ATOM 913 C C . ASN A 1 112 ? -1.236 -2.903 9.158 1.00 98.62 112 ASN A C 1
ATOM 915 O O . ASN A 1 112 ? -2.123 -3.743 9.308 1.00 98.62 112 ASN A O 1
ATOM 919 N N . GLY A 1 113 ? -1.467 -1.590 9.151 1.00 98.62 113 GLY A N 1
ATOM 920 C CA . GLY A 1 113 ? -2.798 -0.989 9.192 1.00 98.62 113 GLY A CA 1
ATOM 921 C C . GLY A 1 113 ? -3.573 -1.273 7.908 1.00 98.62 113 GLY A C 1
ATOM 922 O O . GLY A 1 113 ? -4.666 -1.830 7.969 1.00 98.62 113 GLY A O 1
ATOM 923 N N . VAL A 1 114 ? -2.957 -1.040 6.745 1.00 98.69 114 VAL A N 1
ATOM 924 C CA . VAL A 1 114 ? -3.546 -1.395 5.441 1.00 98.69 114 VAL A CA 1
ATOM 925 C C . VAL A 1 114 ? -3.859 -2.892 5.366 1.00 98.69 114 VAL A C 1
ATOM 927 O O . VAL A 1 114 ? -4.963 -3.288 5.002 1.00 98.69 114 VAL A O 1
ATOM 930 N N . LYS A 1 115 ? -2.934 -3.757 5.800 1.00 98.75 115 LYS A N 1
ATOM 931 C CA . LYS A 1 115 ? -3.184 -5.208 5.860 1.00 98.75 115 LYS A CA 1
ATOM 932 C C . LYS A 1 115 ? -4.326 -5.576 6.811 1.00 98.75 115 LYS A C 1
ATOM 934 O O . LYS A 1 115 ? -5.019 -6.551 6.540 1.00 98.75 115 LYS A O 1
ATOM 939 N N . ALA A 1 116 ? -4.495 -4.869 7.929 1.00 98.75 116 ALA A N 1
ATOM 940 C CA . ALA A 1 116 ? -5.597 -5.114 8.860 1.00 98.75 116 ALA A CA 1
ATOM 941 C C . ALA A 1 116 ? -6.947 -4.774 8.215 1.00 98.75 116 ALA A C 1
ATOM 943 O O . ALA A 1 116 ? -7.865 -5.588 8.281 1.00 98.75 116 ALA A O 1
ATOM 944 N N . PHE A 1 117 ? -7.024 -3.647 7.502 1.00 98.81 117 PHE A N 1
ATOM 945 C CA . PHE A 1 117 ? -8.195 -3.282 6.705 1.00 98.81 117 PHE A CA 1
ATOM 946 C C . PHE A 1 117 ? -8.547 -4.361 5.670 1.00 98.81 117 PHE A C 1
ATOM 948 O O . PHE A 1 117 ? -9.656 -4.892 5.683 1.00 98.81 117 PHE A O 1
ATOM 955 N N . LEU A 1 118 ? -7.579 -4.786 4.847 1.00 98.56 118 LEU A N 1
ATOM 956 C CA . LEU A 1 118 ? -7.806 -5.819 3.824 1.00 98.56 118 LEU A CA 1
ATOM 957 C C . LEU A 1 118 ? -8.209 -7.184 4.400 1.00 98.56 118 LEU A C 1
ATOM 959 O O . LEU A 1 118 ? -8.890 -7.961 3.735 1.00 98.56 118 LEU A O 1
ATOM 963 N N . LYS A 1 119 ? -7.788 -7.482 5.633 1.00 98.56 119 LYS A N 1
ATOM 964 C CA . LYS A 1 119 ? -8.162 -8.699 6.368 1.00 98.56 119 LYS A CA 1
ATOM 965 C C . LYS A 1 119 ? -9.492 -8.587 7.108 1.00 98.56 119 LYS A C 1
ATOM 967 O O . LYS A 1 119 ? -9.872 -9.549 7.766 1.00 98.56 119 LYS A O 1
ATOM 972 N N . ARG A 1 120 ? -10.168 -7.436 7.042 1.00 98.25 120 ARG A N 1
ATOM 973 C CA . ARG A 1 120 ? -11.364 -7.133 7.843 1.00 98.25 120 ARG A CA 1
ATOM 974 C C . ARG A 1 120 ? -11.112 -7.261 9.358 1.00 98.25 120 ARG A C 1
ATOM 976 O O . ARG A 1 120 ? -12.013 -7.574 10.128 1.00 98.25 120 ARG A O 1
ATOM 983 N N . ASP A 1 121 ? -9.892 -6.960 9.803 1.00 98.62 121 ASP A N 1
ATOM 984 C CA . ASP A 1 121 ? -9.489 -6.945 11.214 1.00 98.62 121 ASP A CA 1
ATOM 985 C C . ASP A 1 121 ? -9.571 -5.519 11.797 1.00 98.62 121 ASP A C 1
ATOM 987 O O . ASP A 1 121 ? -8.575 -4.789 11.901 1.00 98.62 121 ASP A O 1
ATOM 991 N N . ARG A 1 122 ? -10.794 -5.102 12.154 1.00 98.44 122 ARG A N 1
ATOM 992 C CA . ARG A 1 122 ? -11.076 -3.737 12.638 1.00 98.44 122 ARG A CA 1
ATOM 993 C C . ARG A 1 122 ? -10.340 -3.425 13.933 1.00 98.44 122 ARG A C 1
ATOM 995 O O . ARG A 1 122 ? -9.797 -2.334 14.100 1.00 98.44 122 ARG A O 1
ATOM 1002 N N . GLN A 1 123 ? -10.302 -4.392 14.848 1.00 98.62 123 GLN A N 1
ATOM 1003 C CA . GLN A 1 123 ? -9.659 -4.229 16.151 1.00 98.62 123 GLN A CA 1
ATOM 1004 C C . GLN A 1 123 ? -8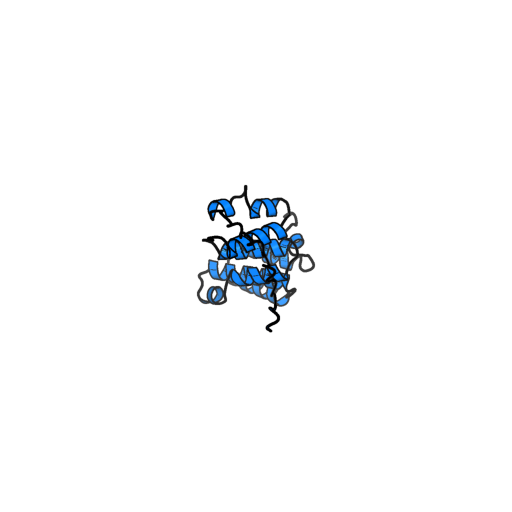.168 -3.931 15.987 1.00 98.62 123 GLN A C 1
ATOM 1006 O O . GLN A 1 123 ? -7.634 -3.021 16.628 1.00 98.62 123 GLN A O 1
ATOM 1011 N N . LYS A 1 124 ? -7.491 -4.646 15.084 1.00 98.69 124 LYS A N 1
ATOM 1012 C CA . LYS A 1 124 ? -6.081 -4.395 14.797 1.00 98.69 124 LYS A CA 1
ATOM 1013 C C . LYS A 1 124 ? -5.845 -3.053 14.117 1.00 98.69 124 LYS A C 1
ATOM 1015 O O . LYS A 1 124 ? -4.884 -2.381 14.494 1.00 98.69 124 LYS A O 1
ATOM 1020 N N . LEU A 1 125 ? -6.693 -2.645 13.169 1.00 98.81 125 LEU A N 1
ATOM 1021 C CA . LEU A 1 125 ? -6.587 -1.326 12.536 1.00 98.81 125 LEU A CA 1
ATOM 1022 C C . LEU A 1 125 ? -6.683 -0.206 13.584 1.00 98.81 125 LEU A C 1
ATOM 1024 O O . LEU A 1 125 ? -5.779 0.624 13.683 1.00 98.81 125 LEU A O 1
ATOM 1028 N N . LEU A 1 126 ? -7.709 -0.243 14.439 1.00 98.69 126 LEU A N 1
ATOM 1029 C CA . LEU A 1 126 ? -7.905 0.746 15.504 1.00 98.69 126 LEU A CA 1
ATOM 1030 C C . LEU A 1 126 ? -6.750 0.755 16.514 1.00 98.69 126 LEU A C 1
ATOM 1032 O O . LEU A 1 126 ? -6.294 1.819 16.938 1.00 98.69 126 LEU A O 1
ATOM 1036 N N . LYS A 1 127 ? -6.213 -0.420 16.864 1.00 98.75 127 LYS A N 1
ATOM 1037 C CA . LYS A 1 127 ? -5.029 -0.523 17.728 1.00 98.75 127 LYS A CA 1
ATOM 1038 C C . LYS A 1 127 ? -3.806 0.142 17.098 1.00 98.75 127 LYS A C 1
ATOM 1040 O O . LYS A 1 127 ? -3.065 0.828 17.798 1.00 98.75 127 LYS A O 1
ATOM 1045 N N . ILE A 1 128 ? -3.585 -0.048 15.799 1.00 98.62 128 ILE A N 1
ATOM 1046 C CA . ILE A 1 128 ? -2.477 0.580 15.069 1.00 98.62 128 ILE A CA 1
ATOM 1047 C C . ILE A 1 128 ? -2.636 2.102 15.047 1.00 98.62 128 ILE A C 1
ATOM 1049 O O . ILE A 1 128 ? -1.682 2.799 15.382 1.00 98.62 128 ILE A O 1
ATOM 1053 N N . ILE A 1 129 ? -3.834 2.608 14.742 1.00 98.62 129 ILE A N 1
ATOM 1054 C CA . ILE A 1 129 ? -4.145 4.047 14.759 1.00 98.62 129 ILE A CA 1
ATOM 1055 C C . ILE A 1 129 ? -3.886 4.641 16.151 1.00 98.62 129 ILE A C 1
ATOM 1057 O O . ILE A 1 129 ? -3.222 5.668 16.275 1.00 98.62 129 ILE A O 1
ATOM 1061 N N . SER A 1 130 ? -4.330 3.963 17.214 1.00 98.44 130 SER A N 1
ATOM 1062 C CA . SER A 1 130 ? -4.094 4.388 18.600 1.00 98.44 130 SER A CA 1
ATOM 1063 C C . SER A 1 130 ? -2.605 4.436 18.963 1.00 98.44 130 SER A C 1
ATOM 1065 O O . SER A 1 130 ? -2.149 5.380 19.612 1.00 98.44 130 SER A O 1
ATOM 1067 N N . ILE A 1 131 ? -1.828 3.431 18.537 1.00 97.56 131 ILE A N 1
ATOM 1068 C CA . ILE A 1 131 ? -0.373 3.417 18.737 1.00 97.56 131 ILE A CA 1
ATOM 1069 C C . ILE A 1 131 ? 0.274 4.579 17.983 1.00 97.56 131 ILE A C 1
ATOM 1071 O O . ILE A 1 131 ? 1.118 5.261 18.562 1.00 97.56 131 ILE A O 1
ATOM 1075 N N . TRP A 1 132 ? -0.128 4.813 16.732 1.00 98.06 132 TRP A N 1
ATOM 1076 C CA . TRP A 1 132 ? 0.417 5.889 15.913 1.00 98.06 132 TRP A CA 1
ATOM 1077 C C . TRP A 1 132 ? 0.187 7.249 16.558 1.00 98.06 132 TRP A C 1
ATOM 1079 O O . TRP A 1 132 ? 1.153 7.956 16.827 1.00 98.06 132 TRP A O 1
ATOM 1089 N N . LYS A 1 133 ? -1.069 7.564 16.900 1.00 97.56 133 LYS A N 1
ATOM 1090 C CA . LYS A 1 133 ? -1.473 8.832 17.529 1.00 97.56 133 LYS A CA 1
ATOM 1091 C C . LYS A 1 133 ? -0.651 9.175 18.775 1.00 97.56 133 LYS A C 1
ATOM 1093 O O . LYS A 1 133 ? -0.457 10.342 19.083 1.00 97.56 133 LYS A O 1
ATOM 1098 N N . ARG A 1 134 ? -0.200 8.160 19.516 1.00 97.25 134 ARG A N 1
ATOM 1099 C CA . ARG A 1 134 ? 0.580 8.331 20.750 1.00 97.25 134 ARG A CA 1
ATOM 1100 C C . ARG A 1 134 ? 2.076 8.513 20.505 1.00 97.25 134 ARG A C 1
ATOM 1102 O O . ARG A 1 134 ? 2.750 9.077 21.358 1.00 97.25 134 ARG A O 1
ATOM 1109 N N . LYS A 1 135 ? 2.610 7.934 19.427 1.00 95.44 135 LYS A N 1
ATOM 1110 C CA . LYS A 1 135 ? 4.059 7.758 19.242 1.00 95.44 135 LYS A CA 1
ATOM 1111 C C . LYS A 1 135 ? 4.659 8.583 18.114 1.00 95.44 135 LYS A C 1
ATOM 1113 O O . LYS A 1 135 ? 5.871 8.751 18.126 1.00 95.44 135 LYS A O 1
ATOM 1118 N N . PHE A 1 136 ? 3.858 9.036 17.157 1.00 95.06 136 PHE A N 1
ATOM 1119 C CA . PHE A 1 136 ? 4.345 9.689 15.945 1.00 95.06 136 PHE A CA 1
ATOM 1120 C C . PHE A 1 136 ? 3.485 10.899 15.600 1.00 95.06 136 PHE A C 1
ATOM 1122 O O . PHE A 1 136 ? 2.317 10.982 15.991 1.00 95.06 136 PHE A O 1
ATOM 1129 N N . LEU A 1 137 ? 4.052 11.808 14.8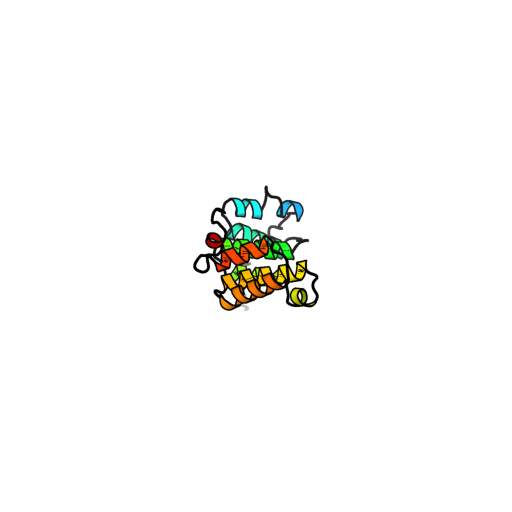11 1.00 91.56 137 LEU A N 1
ATOM 1130 C CA . LEU A 1 137 ? 3.300 12.909 14.225 1.00 91.56 137 LEU A CA 1
ATOM 1131 C C . LEU A 1 137 ? 2.318 12.398 13.156 1.00 91.56 137 LEU A C 1
ATOM 1133 O O . LEU A 1 137 ? 2.499 11.338 12.543 1.00 91.56 137 LEU A O 1
ATOM 1137 N N . GLY A 1 138 ? 1.249 13.166 12.941 1.00 88.56 138 GLY A N 1
ATOM 1138 C CA . GLY A 1 138 ? 0.322 12.923 11.840 1.00 88.56 138 GLY A CA 1
ATOM 1139 C C . GLY A 1 138 ? 1.010 13.156 10.494 1.00 88.56 138 GLY A C 1
ATOM 1140 O O . GLY A 1 138 ? 1.739 14.128 10.321 1.00 88.56 138 GLY A O 1
ATOM 1141 N N . ASN A 1 139 ? 0.772 12.266 9.533 1.00 92.81 139 ASN A N 1
ATOM 1142 C CA . ASN A 1 139 ? 1.242 12.404 8.157 1.00 92.81 139 ASN A CA 1
ATOM 1143 C C . ASN A 1 139 ? 0.235 11.769 7.181 1.00 92.81 139 ASN A C 1
ATOM 1145 O O . ASN A 1 139 ? -0.817 11.270 7.585 1.00 92.81 139 ASN A O 1
ATOM 1149 N N . LEU A 1 140 ? 0.555 11.768 5.885 1.00 93.56 140 LEU A N 1
ATOM 1150 C CA . LEU A 1 140 ? -0.333 11.217 4.856 1.00 93.56 140 LEU A CA 1
ATOM 1151 C C . LEU A 1 140 ? -0.671 9.735 5.083 1.00 93.56 140 LEU A C 1
ATOM 1153 O O . LEU A 1 140 ? -1.815 9.338 4.870 1.00 93.56 140 LEU A O 1
ATOM 1157 N N . ASN A 1 141 ? 0.284 8.936 5.565 1.00 95.75 141 ASN A N 1
ATOM 1158 C CA . ASN A 1 141 ? 0.064 7.520 5.865 1.00 95.75 141 ASN A CA 1
ATOM 1159 C C . ASN A 1 141 ? -0.928 7.347 7.020 1.00 95.75 141 ASN A C 1
ATOM 1161 O O . ASN A 1 141 ? -1.848 6.538 6.928 1.00 95.75 141 ASN A O 1
ATOM 1165 N N . TYR A 1 142 ? -0.779 8.138 8.083 1.00 97.56 142 TYR A N 1
ATOM 1166 C CA . TYR A 1 142 ? -1.722 8.145 9.198 1.00 97.56 142 TYR A CA 1
ATOM 1167 C C . TYR A 1 142 ? -3.130 8.552 8.755 1.00 97.56 142 TYR A C 1
ATOM 1169 O O . TYR A 1 142 ? -4.094 7.862 9.080 1.00 97.56 142 TYR A O 1
ATOM 1177 N N . ASN A 1 143 ? -3.250 9.612 7.952 1.00 96.38 143 ASN A N 1
ATOM 1178 C CA . ASN A 1 143 ? -4.544 10.080 7.451 1.00 96.38 143 ASN A CA 1
ATOM 1179 C C . ASN A 1 143 ? -5.242 9.019 6.594 1.00 96.38 143 ASN A C 1
ATOM 1181 O O . ASN A 1 143 ? -6.447 8.830 6.713 1.00 96.38 143 ASN A O 1
ATOM 1185 N N . GLN A 1 144 ? -4.495 8.262 5.787 1.00 96.62 144 GLN A N 1
ATOM 1186 C CA . GLN A 1 144 ? -5.071 7.133 5.059 1.00 96.62 144 GLN A CA 1
ATOM 1187 C C . GLN A 1 144 ? -5.565 6.021 5.988 1.00 96.62 144 GLN A C 1
ATOM 1189 O O . GLN A 1 144 ? -6.612 5.445 5.725 1.00 96.62 144 GLN A O 1
ATOM 1194 N N . LEU A 1 145 ? -4.867 5.720 7.090 1.00 98.12 145 LEU A N 1
ATOM 1195 C CA . LEU A 1 145 ? -5.382 4.754 8.068 1.00 98.12 145 LEU A CA 1
ATOM 1196 C C . LEU A 1 145 ? -6.697 5.223 8.701 1.00 98.12 145 LEU A C 1
ATOM 1198 O O . LEU A 1 145 ? -7.563 4.390 8.963 1.00 98.12 145 LEU A O 1
ATOM 1202 N N . LEU A 1 146 ? -6.848 6.531 8.931 1.00 97.75 146 LEU A N 1
ATOM 1203 C CA . LEU A 1 146 ? -8.103 7.108 9.413 1.00 97.75 146 LEU A CA 1
ATOM 1204 C C . LEU A 1 146 ? -9.224 6.932 8.385 1.00 97.75 146 LEU A C 1
ATOM 1206 O O . LEU A 1 146 ? -10.261 6.394 8.754 1.00 97.75 146 LEU A O 1
ATOM 1210 N N . LEU A 1 147 ? -8.982 7.259 7.111 1.00 97.12 147 LEU A N 1
ATOM 1211 C CA . LEU A 1 147 ? -9.954 7.047 6.028 1.00 97.12 147 LEU A CA 1
ATOM 1212 C C . LEU A 1 147 ? -10.381 5.579 5.920 1.00 97.12 147 LEU A C 1
ATOM 1214 O O . LEU A 1 147 ? -11.567 5.272 5.891 1.00 97.12 147 LEU A O 1
ATOM 1218 N N . LEU A 1 148 ? -9.427 4.644 5.956 1.00 98.00 148 LEU A N 1
ATOM 1219 C CA . LEU A 1 148 ? -9.729 3.208 5.959 1.00 98.00 148 LEU A CA 1
ATOM 1220 C C . LEU A 1 148 ? -10.564 2.785 7.182 1.00 98.00 148 LEU A C 1
ATOM 1222 O O . LEU A 1 148 ? -11.354 1.847 7.107 1.00 98.00 148 LEU A O 1
ATOM 1226 N N . SER A 1 149 ? -10.377 3.437 8.330 1.00 98.19 149 SER A N 1
ATOM 1227 C CA . SER A 1 149 ? -11.163 3.156 9.534 1.00 98.19 149 SER A CA 1
ATOM 1228 C C . SER A 1 149 ? -12.562 3.771 9.487 1.00 98.19 149 SER A C 1
ATOM 1230 O O . SER A 1 149 ? -13.485 3.193 10.063 1.00 98.19 149 SER A O 1
ATOM 1232 N N . GLU A 1 150 ? -12.702 4.944 8.878 1.00 97.50 150 GLU A N 1
ATOM 1233 C CA . GLU A 1 150 ? -13.965 5.660 8.700 1.00 97.50 150 GLU A CA 1
ATOM 1234 C C . GLU A 1 150 ? -14.848 4.949 7.672 1.00 97.50 150 GLU A C 1
ATOM 1236 O O . GLU A 1 150 ? -16.005 4.637 7.943 1.00 97.50 150 GLU A O 1
ATOM 1241 N N . HIS A 1 151 ? -14.261 4.564 6.542 1.00 96.56 151 HIS A N 1
ATOM 1242 C CA . HIS A 1 151 ? -14.919 3.855 5.448 1.00 96.56 151 HIS A CA 1
ATOM 1243 C C . HIS A 1 151 ? -14.755 2.340 5.575 1.00 96.56 151 HIS A C 1
ATOM 1245 O O . HIS A 1 151 ? -14.459 1.637 4.608 1.00 96.56 151 HIS A O 1
ATOM 1251 N N . TRP A 1 152 ? -14.933 1.828 6.796 1.00 97.12 152 TRP A N 1
ATOM 1252 C CA . TRP A 1 152 ? -14.634 0.439 7.138 1.00 97.12 152 TRP A CA 1
ATOM 1253 C C . TRP A 1 152 ? -15.334 -0.571 6.229 1.00 97.12 152 TRP A C 1
ATOM 1255 O O . TRP A 1 152 ? -14.744 -1.593 5.904 1.00 97.12 152 TRP A O 1
ATOM 1265 N N . ASP A 1 153 ? -16.566 -0.307 5.801 1.00 96.12 153 ASP A N 1
ATOM 1266 C CA . ASP A 1 153 ? -17.362 -1.247 5.005 1.00 96.12 153 ASP A CA 1
ATOM 1267 C C . ASP A 1 153 ? -17.149 -1.144 3.492 1.00 96.12 153 ASP A C 1
ATOM 1269 O O . ASP A 1 153 ? -17.711 -1.935 2.738 1.00 96.12 153 ASP A O 1
ATOM 1273 N N . MET A 1 154 ? -16.278 -0.238 3.050 1.00 96.62 154 MET A N 1
ATOM 1274 C CA . MET A 1 154 ? -15.941 -0.060 1.641 1.00 96.62 154 MET A CA 1
ATOM 1275 C C . MET A 1 154 ? -14.786 -0.966 1.199 1.00 96.62 154 MET A C 1
ATOM 1277 O O . MET A 1 154 ? -14.022 -1.512 2.004 1.00 96.62 154 MET A O 1
ATOM 1281 N N . ARG A 1 155 ? -14.625 -1.117 -0.118 1.00 96.06 155 ARG A N 1
ATOM 1282 C CA . ARG A 1 155 ? -13.414 -1.699 -0.710 1.00 96.06 155 ARG A CA 1
ATOM 1283 C C . ARG A 1 155 ? -12.252 -0.714 -0.590 1.00 96.06 155 ARG A C 1
ATOM 1285 O O . ARG A 1 155 ? -12.444 0.486 -0.438 1.00 96.06 155 ARG A O 1
ATOM 1292 N N . TYR A 1 156 ? -11.023 -1.217 -0.712 1.00 96.75 156 TYR A N 1
ATOM 1293 C CA . TYR A 1 156 ? -9.817 -0.394 -0.561 1.00 96.75 156 TYR A CA 1
ATOM 1294 C C . TYR A 1 156 ? -9.767 0.808 -1.514 1.00 96.75 156 TYR A C 1
ATOM 1296 O O . TYR A 1 156 ? -9.373 1.887 -1.091 1.00 96.75 156 TYR A O 1
ATOM 1304 N N . ALA A 1 157 ? -10.186 0.633 -2.772 1.00 94.56 157 ALA A N 1
ATOM 1305 C CA . ALA A 1 157 ? -10.266 1.735 -3.730 1.00 94.56 157 ALA A CA 1
ATOM 1306 C C . ALA A 1 157 ? -11.284 2.801 -3.297 1.00 94.56 157 ALA A C 1
ATOM 1308 O O . ALA A 1 157 ? -10.941 3.971 -3.204 1.00 94.56 157 ALA A O 1
ATOM 1309 N N . GLU A 1 158 ? -12.500 2.383 -2.950 1.00 94.81 158 GLU A N 1
ATOM 1310 C CA . GLU A 1 158 ? -13.595 3.275 -2.540 1.00 94.81 158 GLU A CA 1
ATOM 1311 C C . GLU A 1 158 ? -13.258 4.051 -1.261 1.00 94.81 158 GLU A C 1
ATOM 1313 O O . GLU A 1 158 ? -13.500 5.249 -1.182 1.00 94.81 158 GLU A O 1
ATOM 1318 N N . ALA A 1 159 ? -12.626 3.389 -0.288 1.00 95.06 159 ALA A N 1
ATOM 1319 C CA . ALA A 1 159 ? -12.229 4.006 0.974 1.00 95.06 159 ALA A CA 1
ATOM 1320 C C . ALA A 1 159 ? -11.155 5.103 0.819 1.00 95.06 159 ALA A C 1
ATOM 1322 O O . ALA A 1 159 ? -10.946 5.881 1.748 1.00 95.06 159 ALA A O 1
ATOM 1323 N N . LEU A 1 160 ? -10.441 5.148 -0.313 1.00 89.75 160 LEU A N 1
ATOM 1324 C CA . LEU A 1 160 ? -9.354 6.100 -0.566 1.00 89.75 160 LEU A CA 1
ATOM 1325 C C . LEU A 1 160 ? -9.669 7.147 -1.647 1.00 89.75 160 LEU A C 1
ATOM 1327 O O . LEU A 1 160 ? -8.910 8.107 -1.762 1.00 89.75 160 LEU A O 1
ATOM 1331 N N . ASP A 1 161 ? -10.743 6.970 -2.420 1.00 79.25 161 ASP A N 1
ATOM 1332 C CA . ASP A 1 161 ? -11.085 7.793 -3.595 1.00 79.25 161 ASP A CA 1
ATOM 1333 C C . ASP A 1 161 ? -12.152 8.868 -3.310 1.00 79.25 161 ASP A C 1
ATOM 1335 O O . ASP A 1 161 ? -12.650 9.530 -4.218 1.00 79.25 161 ASP A O 1
ATOM 1339 N N . LEU A 1 162 ? -12.529 9.075 -2.044 1.00 56.97 162 LEU A N 1
ATOM 1340 C CA . LEU A 1 162 ? -13.491 10.123 -1.711 1.00 56.97 162 LEU A CA 1
ATOM 1341 C C . LEU A 1 162 ? -12.849 11.513 -1.856 1.00 56.97 162 LEU A C 1
ATOM 1343 O O . LEU A 1 162 ? -11.736 11.729 -1.357 1.00 56.97 162 LEU A O 1
ATOM 1347 N N . PRO A 1 163 ? -13.529 12.474 -2.518 1.00 46.94 163 PRO A N 1
ATOM 1348 C CA . PRO A 1 163 ? -13.054 13.845 -2.579 1.00 46.94 163 PRO A CA 1
ATOM 1349 C C . PRO A 1 163 ? -12.863 14.350 -1.153 1.00 46.94 163 PRO A C 1
ATOM 1351 O O . PRO A 1 163 ? -13.760 14.249 -0.316 1.00 46.94 163 PRO A O 1
ATOM 1354 N N . LYS A 1 164 ? -11.664 14.864 -0.871 1.00 44.06 164 LYS A N 1
ATOM 1355 C CA . LYS A 1 164 ? -11.399 15.570 0.380 1.00 44.06 164 LYS A CA 1
ATOM 1356 C C . LYS A 1 164 ? -12.316 16.792 0.387 1.00 44.06 164 LYS A C 1
ATOM 1358 O O . LYS A 1 164 ? -12.097 17.694 -0.420 1.00 44.06 164 LYS A O 1
ATOM 1363 N N . GLY A 1 165 ? -13.370 16.734 1.200 1.00 35.38 165 GLY A N 1
ATOM 1364 C CA . GLY A 1 165 ? -14.247 17.872 1.470 1.00 35.38 165 GLY A CA 1
ATOM 1365 C C . GLY A 1 165 ? -13.485 19.037 2.082 1.00 35.38 165 GLY A C 1
ATOM 1366 O O . GLY A 1 165 ? -12.425 18.787 2.707 1.00 35.38 165 GLY A O 1
#

Organism: NCBI:txid2162713